Protein AF-A0A9Q9DWD0-F1 (afdb_monomer_lite)

pLDDT: mean 91.29, std 6.07, range [64.38, 97.5]

Sequence (128 aa):
MDPFEPLGRALPRKVRHVPYRLDYGKTEMHTDFLPSSGAVIVVICATANVLKFHAQAFEKQLHFARGIAKEVRESDPGVNIPLAVFLISDDAAGKAYVKAACDLPALVAINDYTAAALNNAVGVLFGL

Foldseek 3Di:
DPLCPLLCVLAPDHDDDDDADLVPGDDVVLVVCLLVAQAEEQEQADEPVVCVVPVCSLVSSLVSQVVSQVVLVVPDPVDNHHYAYEYEYQDPCQVVSCVVNVPHHHYQYFNHSDSVRSSVSSCVVVVD

Secondary structure (DSSP, 8-state):
--TTHHHHHHSSS-------BTTTBS-HHHHHHGGG-S-EEEEEE--HHHHHH-TTHHHHHHHHHHHHHHHHHHS-TT----EEEEEE--STTHHHHHHHTTTSSSEEEES--SHHHHHHHHHHHHT-

Radius of gyration: 14.09 Å; chains: 1; bounding box: 32×31×37 Å

Organism: Curvularia clavata (NCBI:txid95742)

Structure (mmCIF, N/CA/C/O backbone):
data_AF-A0A9Q9DWD0-F1
#
_entry.id   AF-A0A9Q9DWD0-F1
#
loop_
_atom_site.group_PDB
_atom_site.id
_atom_site.type_symbol
_atom_site.label_atom_id
_atom_site.label_alt_id
_atom_site.label_comp_id
_atom_site.label_asym_id
_atom_site.label_entity_id
_atom_site.label_seq_id
_atom_site.pdbx_PDB_ins_code
_atom_site.Cartn_x
_atom_site.Cartn_y
_atom_site.Cartn_z
_atom_site.occupancy
_atom_site.B_iso_or_equiv
_atom_site.auth_seq_id
_atom_site.auth_comp_id
_atom_site.auth_asym_id
_atom_site.auth_atom_id
_atom_site.pdbx_PDB_model_num
ATOM 1 N N . MET A 1 1 ? -5.447 10.875 -15.388 1.00 68.06 1 MET A N 1
ATOM 2 C CA . MET A 1 1 ? -6.471 9.997 -14.786 1.00 68.06 1 MET A CA 1
ATOM 3 C C . MET A 1 1 ? -5.825 9.321 -13.589 1.00 68.06 1 MET A C 1
ATOM 5 O O . MET A 1 1 ? -4.637 9.032 -13.672 1.00 68.06 1 MET A O 1
ATOM 9 N N . ASP A 1 2 ? -6.545 9.169 -12.483 1.00 83.31 2 ASP A N 1
ATOM 10 C CA . ASP A 1 2 ? -6.031 8.519 -11.273 1.00 83.31 2 ASP A CA 1
ATOM 11 C C . ASP A 1 2 ? -5.829 7.012 -11.531 1.00 83.31 2 ASP A C 1
ATOM 13 O O . ASP A 1 2 ? -6.806 6.336 -11.864 1.00 83.31 2 ASP A O 1
ATOM 17 N N . PRO A 1 3 ? -4.596 6.473 -11.430 1.00 88.25 3 PRO A N 1
ATOM 18 C CA . PRO A 1 3 ? -4.322 5.069 -11.738 1.00 88.25 3 PRO A CA 1
ATOM 19 C C . PRO A 1 3 ? -5.004 4.093 -10.770 1.00 88.25 3 PRO A C 1
ATOM 21 O O . PRO A 1 3 ? -5.134 2.916 -11.101 1.00 88.25 3 PRO A O 1
ATOM 24 N N . PHE A 1 4 ? -5.471 4.561 -9.608 1.00 92.81 4 PHE A N 1
ATOM 25 C CA . PHE A 1 4 ? -6.120 3.728 -8.592 1.00 92.81 4 PHE A CA 1
ATOM 26 C C . PHE A 1 4 ? -7.646 3.842 -8.591 1.00 92.81 4 PHE A C 1
ATOM 28 O O . PHE A 1 4 ? -8.321 3.188 -7.797 1.00 92.81 4 PHE A O 1
ATOM 35 N N . GLU A 1 5 ? -8.224 4.586 -9.531 1.00 92.31 5 GLU A N 1
ATOM 36 C CA . GLU A 1 5 ? -9.671 4.616 -9.744 1.00 92.31 5 GLU A CA 1
ATOM 37 C C . GLU A 1 5 ? -10.277 3.207 -9.976 1.00 92.31 5 GLU A C 1
ATOM 39 O O . GLU A 1 5 ? -11.307 2.901 -9.367 1.00 92.31 5 GLU A O 1
ATOM 44 N N . PRO A 1 6 ? -9.624 2.274 -10.712 1.00 93.56 6 PRO A N 1
ATOM 45 C CA . PRO A 1 6 ? -10.069 0.881 -10.781 1.00 93.56 6 PRO A CA 1
ATOM 46 C C . PRO A 1 6 ? -10.098 0.151 -9.433 1.00 93.56 6 PRO A C 1
ATOM 48 O O . PRO A 1 6 ? -11.010 -0.643 -9.215 1.00 93.56 6 PRO A O 1
ATOM 51 N N . LEU A 1 7 ? -9.152 0.425 -8.526 1.00 93.50 7 LEU A N 1
ATOM 52 C CA . LEU A 1 7 ? -9.138 -0.166 -7.183 1.00 93.50 7 LEU A CA 1
ATOM 53 C C . LEU A 1 7 ? -10.352 0.301 -6.373 1.00 93.50 7 LEU A C 1
ATOM 55 O O . LEU A 1 7 ? -11.030 -0.513 -5.750 1.00 93.50 7 LEU A O 1
ATOM 59 N N . GLY A 1 8 ? -10.667 1.599 -6.431 1.00 92.12 8 GLY A N 1
ATOM 60 C CA . GLY A 1 8 ? -11.840 2.160 -5.760 1.00 92.12 8 GLY A CA 1
ATOM 61 C C . GLY A 1 8 ? -13.156 1.516 -6.208 1.00 92.12 8 GLY A C 1
ATOM 62 O O . GLY A 1 8 ? -14.039 1.306 -5.381 1.00 92.12 8 GLY A O 1
ATOM 63 N N . ARG A 1 9 ? -13.273 1.156 -7.495 1.00 91.94 9 ARG A N 1
ATOM 64 C CA . ARG A 1 9 ? -14.448 0.455 -8.048 1.00 91.94 9 ARG A CA 1
ATOM 65 C C . ARG A 1 9 ? -14.505 -1.032 -7.702 1.00 91.94 9 ARG A C 1
ATOM 67 O O . ARG A 1 9 ? -15.597 -1.583 -7.635 1.00 91.94 9 ARG A O 1
ATOM 74 N N . ALA A 1 10 ? -13.350 -1.673 -7.536 1.00 92.75 10 ALA A N 1
ATOM 75 C CA . ALA A 1 10 ? -13.253 -3.095 -7.219 1.00 92.75 10 ALA A CA 1
ATOM 76 C C . ALA A 1 10 ? -13.685 -3.401 -5.776 1.00 92.75 10 ALA A C 1
ATOM 78 O O . ALA A 1 10 ? -14.160 -4.494 -5.477 1.00 92.75 10 ALA A O 1
ATOM 79 N N . LEU A 1 11 ? -13.507 -2.438 -4.869 1.00 92.81 11 LEU A N 1
ATOM 80 C CA . LEU A 1 11 ? -13.809 -2.608 -3.454 1.00 92.81 11 LEU A CA 1
ATOM 81 C C . LEU A 1 11 ? -15.328 -2.747 -3.211 1.00 92.81 11 LEU A C 1
ATOM 83 O O . LEU A 1 11 ? -16.114 -1.946 -3.714 1.00 92.81 11 LEU A O 1
ATOM 87 N N . PRO A 1 12 ? -15.772 -3.706 -2.373 1.00 88.50 12 PRO A N 1
ATOM 88 C CA . PRO A 1 12 ? -17.194 -4.026 -2.188 1.00 88.50 12 PRO A CA 1
ATOM 89 C C . PRO A 1 12 ? -17.971 -2.999 -1.341 1.00 88.50 12 PRO A C 1
ATOM 91 O O . PRO A 1 12 ? -19.138 -3.206 -1.010 1.00 88.50 12 PRO A O 1
ATOM 94 N N . ARG A 1 13 ? -17.330 -1.902 -0.924 1.00 85.62 13 ARG A N 1
ATOM 95 C CA . ARG A 1 13 ? -17.902 -0.864 -0.053 1.00 85.62 13 ARG A CA 1
ATOM 96 C C . ARG A 1 13 ? -17.592 0.521 -0.603 1.00 85.62 13 ARG A C 1
ATOM 98 O O . ARG A 1 13 ? -16.701 0.682 -1.424 1.00 85.62 13 ARG A O 1
ATOM 105 N N . LYS A 1 14 ? -18.305 1.542 -0.114 1.00 86.38 14 LYS A N 1
ATOM 106 C CA . LYS A 1 14 ? -18.007 2.939 -0.457 1.00 86.38 14 LYS A CA 1
ATOM 107 C C . LYS A 1 14 ? -16.597 3.299 0.010 1.00 86.38 14 LYS A C 1
ATOM 109 O O . LYS A 1 14 ? -16.312 3.253 1.204 1.00 86.38 14 LYS A O 1
ATOM 114 N N . VAL A 1 15 ? -15.754 3.688 -0.939 1.00 91.19 15 VAL A N 1
ATOM 115 C CA . VAL A 1 15 ? -14.371 4.099 -0.697 1.00 91.19 15 VAL A CA 1
ATOM 116 C C . VAL A 1 15 ? -14.281 5.612 -0.763 1.00 91.19 15 VAL A C 1
ATOM 118 O O . VAL A 1 15 ? -14.837 6.241 -1.664 1.00 91.19 15 VAL A O 1
ATOM 121 N N . ARG A 1 16 ? -13.538 6.198 0.171 1.00 92.25 16 ARG A N 1
ATOM 122 C CA . ARG A 1 16 ? -13.047 7.565 0.038 1.00 92.25 16 ARG A CA 1
ATOM 123 C C . ARG A 1 16 ? -11.581 7.498 -0.362 1.00 92.25 16 ARG A C 1
ATOM 125 O O . ARG A 1 16 ? -10.751 7.076 0.434 1.00 92.25 16 ARG A O 1
ATOM 132 N N . HIS A 1 17 ? -11.277 7.896 -1.593 1.00 91.69 17 HIS A N 1
ATOM 133 C CA . HIS A 1 17 ? -9.892 8.019 -2.029 1.00 91.69 17 HIS A CA 1
ATOM 134 C C . HIS A 1 17 ? -9.301 9.326 -1.488 1.00 91.69 17 HIS A C 1
ATOM 136 O O . HIS A 1 17 ? -9.861 10.401 -1.715 1.00 91.69 17 HIS A O 1
ATOM 142 N N . VAL A 1 18 ? -8.185 9.227 -0.764 1.00 92.06 18 VAL A N 1
ATOM 143 C CA . VAL A 1 18 ? -7.406 10.376 -0.292 1.00 92.06 18 VAL A CA 1
ATOM 144 C C . VAL A 1 18 ? -6.030 10.292 -0.953 1.00 92.06 18 VAL A C 1
ATOM 146 O O . VAL A 1 18 ? -5.277 9.367 -0.651 1.00 92.06 18 VAL A O 1
ATOM 149 N N . PRO A 1 19 ? -5.702 11.199 -1.889 1.00 88.06 19 PRO A N 1
ATOM 150 C CA . PRO A 1 19 ? -4.468 11.089 -2.647 1.00 88.06 19 PRO A CA 1
ATOM 151 C C . PRO A 1 19 ? -3.261 11.447 -1.778 1.00 88.06 19 PRO A C 1
ATOM 153 O O . PRO A 1 19 ? -3.169 12.550 -1.232 1.00 88.06 19 PRO A O 1
ATOM 156 N N . TYR A 1 20 ? -2.288 10.542 -1.735 1.00 89.50 20 TYR A N 1
ATOM 157 C CA . TYR A 1 20 ? -0.946 10.837 -1.251 1.00 89.50 20 TYR A CA 1
ATOM 158 C C . TYR A 1 20 ? -0.108 11.433 -2.387 1.00 89.50 20 TYR A C 1
ATOM 160 O O . TYR A 1 20 ? -0.050 10.888 -3.491 1.00 89.50 20 TYR A O 1
ATOM 168 N N . ARG A 1 21 ? 0.575 12.550 -2.121 1.00 86.44 21 ARG A N 1
ATOM 169 C CA . ARG A 1 21 ? 1.508 13.166 -3.074 1.00 86.44 21 ARG A CA 1
ATOM 170 C C . ARG A 1 21 ? 2.912 13.164 -2.492 1.00 86.44 21 ARG A C 1
ATOM 172 O O . ARG A 1 21 ? 3.112 13.659 -1.390 1.00 86.44 21 ARG A O 1
ATOM 179 N N . LEU A 1 22 ? 3.891 12.693 -3.261 1.00 85.81 22 LEU A N 1
ATOM 180 C CA . LEU A 1 22 ? 5.296 12.583 -2.836 1.00 85.81 22 LEU A CA 1
ATOM 181 C C . LEU A 1 22 ? 5.943 13.915 -2.415 1.00 85.81 22 LEU A C 1
ATOM 183 O O . LEU A 1 22 ? 6.914 13.901 -1.652 1.00 85.81 22 LEU A O 1
ATOM 187 N N . ASP A 1 23 ? 5.416 15.035 -2.914 1.00 84.06 23 ASP A N 1
ATOM 188 C CA . ASP A 1 23 ? 5.897 16.388 -2.610 1.00 84.06 23 ASP A CA 1
ATOM 189 C C . ASP A 1 23 ? 5.335 16.934 -1.290 1.00 84.06 23 ASP A C 1
ATOM 191 O O . ASP A 1 23 ? 5.994 17.726 -0.623 1.00 84.06 23 ASP A O 1
ATOM 195 N N . TYR A 1 24 ? 4.126 16.509 -0.910 1.00 83.12 24 TYR A N 1
ATOM 196 C CA . TYR A 1 24 ? 3.379 17.070 0.224 1.00 83.12 24 TYR A CA 1
ATOM 197 C C . TYR A 1 24 ? 3.257 16.100 1.401 1.00 83.12 24 TYR A C 1
ATOM 199 O O . TYR A 1 24 ? 3.094 16.523 2.540 1.00 83.12 24 TYR A O 1
ATOM 207 N N . GLY A 1 25 ? 3.359 14.797 1.148 1.00 88.56 25 GLY A N 1
ATOM 208 C CA . GLY A 1 25 ? 3.232 13.771 2.168 1.00 88.56 25 GLY A CA 1
ATOM 209 C C . GLY A 1 25 ? 1.800 13.621 2.695 1.00 88.56 25 GLY A C 1
ATOM 210 O O . GLY A 1 25 ? 0.826 13.693 1.942 1.00 88.56 25 GLY A O 1
ATOM 211 N N . LYS A 1 26 ? 1.689 13.380 4.007 1.00 89.38 26 LYS A N 1
ATOM 212 C CA . LYS A 1 26 ? 0.411 13.333 4.727 1.00 89.38 26 LYS A CA 1
ATOM 213 C C . LYS A 1 26 ? -0.197 14.739 4.780 1.00 89.38 26 LYS A C 1
ATOM 215 O O . LYS A 1 26 ? 0.486 15.703 5.099 1.00 89.38 26 LYS A O 1
ATOM 220 N N . THR A 1 27 ? -1.493 14.833 4.512 1.00 91.00 27 THR A N 1
ATOM 221 C CA . THR A 1 27 ? -2.276 16.082 4.562 1.00 91.00 27 THR A CA 1
ATOM 222 C C . THR A 1 27 ? -3.335 16.027 5.664 1.00 91.00 27 THR A C 1
ATOM 224 O O . THR A 1 27 ? -3.643 14.941 6.153 1.00 91.00 27 THR A O 1
ATOM 227 N N . GLU A 1 28 ? -3.936 17.170 6.012 1.00 88.06 28 GLU A N 1
ATOM 228 C CA . GLU A 1 28 ? -5.029 17.255 7.002 1.00 88.06 28 GLU A CA 1
ATOM 229 C C . GLU A 1 28 ? -6.197 16.320 6.671 1.00 88.06 28 GLU A C 1
ATOM 231 O O . GLU A 1 28 ? -6.668 15.609 7.550 1.00 88.06 28 GLU A O 1
ATOM 236 N N . MET A 1 29 ? -6.558 16.185 5.387 1.00 89.38 29 MET A N 1
ATOM 237 C CA . MET A 1 29 ? -7.596 15.237 4.960 1.00 89.38 29 MET A CA 1
ATOM 238 C C . MET A 1 29 ? -7.318 13.798 5.416 1.00 89.38 29 MET A C 1
ATOM 240 O O . MET A 1 29 ? -8.253 13.065 5.720 1.00 89.38 29 MET A O 1
ATOM 244 N N . HIS A 1 30 ? -6.054 13.371 5.470 1.00 91.12 30 HIS A N 1
ATOM 245 C CA . HIS A 1 30 ? -5.731 12.035 5.973 1.00 91.12 30 HIS A CA 1
ATOM 246 C C . HIS A 1 30 ? -6.062 11.921 7.464 1.00 91.12 30 HIS A C 1
ATOM 248 O O . HIS A 1 30 ? -6.656 10.929 7.874 1.00 91.12 30 HIS A O 1
ATOM 254 N N . THR A 1 31 ? -5.708 12.940 8.249 1.00 88.06 31 THR A N 1
ATOM 255 C CA . THR A 1 31 ? -5.992 13.008 9.688 1.00 88.06 31 THR A CA 1
ATOM 256 C C . THR A 1 31 ? -7.494 13.067 9.965 1.00 88.06 31 THR A C 1
ATOM 258 O O . THR A 1 31 ? -7.963 12.399 10.877 1.00 88.06 31 THR A O 1
ATOM 261 N N . ASP A 1 32 ? -8.266 13.799 9.160 1.00 88.44 32 ASP A N 1
ATOM 262 C CA . ASP A 1 32 ? -9.708 13.973 9.378 1.00 88.44 32 ASP A CA 1
ATOM 263 C C . ASP A 1 32 ? -10.508 12.685 9.129 1.00 88.44 32 ASP A C 1
ATOM 265 O O . ASP A 1 32 ? -11.477 12.386 9.832 1.00 88.44 32 ASP A O 1
ATOM 269 N N . PHE A 1 33 ? -10.122 11.901 8.116 1.00 89.81 33 PHE A N 1
ATOM 270 C CA . PHE A 1 33 ? -10.855 10.682 7.761 1.00 89.81 33 PHE A CA 1
ATOM 271 C C . PHE A 1 33 ? -10.423 9.458 8.556 1.00 89.81 33 PHE A C 1
ATOM 273 O O . PHE A 1 33 ? -11.228 8.534 8.704 1.00 89.81 33 PHE A O 1
ATOM 280 N N . LEU A 1 34 ? -9.196 9.428 9.076 1.00 89.38 34 LEU A N 1
ATOM 281 C CA . LEU A 1 34 ? -8.678 8.240 9.746 1.00 89.38 34 LEU A CA 1
ATOM 282 C C . LEU A 1 34 ? -9.554 7.795 10.934 1.00 89.38 34 LEU A C 1
ATOM 284 O O . LEU A 1 34 ? -9.960 6.636 10.920 1.00 89.38 34 LEU A O 1
ATOM 288 N N . PRO A 1 35 ? -9.980 8.668 11.872 1.00 87.62 35 PRO A N 1
ATOM 289 C CA . PRO A 1 35 ? -10.771 8.256 13.038 1.00 87.62 35 PRO A CA 1
ATOM 290 C C . PRO A 1 35 ? -12.173 7.729 12.701 1.00 87.62 35 PRO A C 1
ATOM 292 O O . PRO A 1 35 ? -12.763 6.992 13.484 1.00 87.62 35 PRO A O 1
ATOM 295 N N . SER A 1 36 ? -12.728 8.116 11.547 1.00 87.81 36 SER A N 1
ATOM 296 C CA . SER A 1 36 ? -14.065 7.694 11.096 1.00 87.81 36 SER A CA 1
ATOM 297 C C . SER A 1 36 ? -14.030 6.531 10.098 1.00 87.81 36 SER A C 1
ATOM 299 O O . SER A 1 36 ? -15.076 6.085 9.616 1.00 87.81 36 SER A O 1
ATOM 301 N N . SER A 1 37 ? -12.837 6.033 9.769 1.00 90.69 37 SER A N 1
ATOM 302 C CA . SER A 1 37 ? -12.660 4.963 8.792 1.00 90.69 37 SER A CA 1
ATOM 303 C C . SER A 1 37 ? -13.021 3.603 9.387 1.00 90.69 37 SER A C 1
ATOM 305 O O . SER A 1 37 ? -12.522 3.212 10.434 1.00 90.69 37 SER A O 1
ATOM 307 N N . GLY A 1 38 ? -13.855 2.835 8.681 1.00 91.19 38 GLY A N 1
ATOM 308 C CA . GLY A 1 38 ? -14.155 1.447 9.062 1.00 91.19 38 GLY A CA 1
ATOM 309 C C . GLY A 1 38 ? -13.043 0.451 8.704 1.00 91.19 38 GLY A C 1
ATOM 310 O O . GLY A 1 38 ? -13.016 -0.652 9.239 1.00 91.19 38 GLY A O 1
ATOM 311 N N . ALA A 1 39 ? -12.166 0.821 7.770 1.00 92.69 39 ALA A N 1
ATOM 312 C CA . ALA A 1 39 ? -10.932 0.132 7.401 1.00 92.69 39 ALA A CA 1
ATOM 313 C C . ALA A 1 39 ? -10.070 1.087 6.566 1.00 92.69 39 ALA A C 1
ATOM 315 O O . ALA A 1 39 ? -10.599 2.001 5.924 1.00 92.69 39 ALA A O 1
ATOM 316 N N . VAL A 1 40 ? -8.761 0.854 6.540 1.00 94.56 40 VAL A N 1
ATOM 317 C CA . VAL A 1 40 ? -7.789 1.666 5.802 1.00 94.56 40 VAL A CA 1
ATOM 318 C C . VAL A 1 40 ? -6.991 0.769 4.866 1.00 94.56 40 VAL A C 1
ATOM 320 O O . VAL A 1 40 ? -6.452 -0.254 5.279 1.00 94.56 40 VAL A O 1
ATOM 323 N N . ILE A 1 41 ? -6.890 1.172 3.601 1.00 95.62 41 ILE A N 1
ATOM 324 C CA . ILE A 1 41 ? -6.002 0.545 2.621 1.00 95.62 41 ILE A CA 1
ATOM 325 C C . ILE A 1 41 ? -4.988 1.598 2.194 1.00 95.62 41 ILE A C 1
ATOM 327 O O . ILE A 1 41 ? -5.365 2.635 1.647 1.00 95.62 41 ILE A O 1
ATOM 331 N N . VAL A 1 42 ? -3.709 1.336 2.445 1.00 96.62 42 VAL A N 1
ATOM 332 C CA . VAL A 1 42 ? -2.611 2.183 1.968 1.00 96.62 42 VAL A CA 1
ATOM 333 C C . VAL A 1 42 ? -1.998 1.540 0.732 1.00 96.62 42 VAL A C 1
ATOM 335 O O . VAL A 1 42 ? -1.676 0.356 0.741 1.00 96.62 42 VAL A O 1
ATOM 338 N N . VAL A 1 43 ? -1.812 2.317 -0.332 1.00 96.69 43 VAL A N 1
ATOM 339 C CA . VAL A 1 43 ? -1.159 1.847 -1.559 1.00 96.69 43 VAL A CA 1
ATOM 340 C C . VAL A 1 43 ? 0.273 2.371 -1.601 1.00 96.69 43 VAL A C 1
ATOM 342 O O . VAL A 1 43 ? 0.501 3.574 -1.493 1.00 96.69 43 VAL A O 1
ATOM 345 N N . ILE A 1 44 ? 1.230 1.465 -1.775 1.00 96.75 44 ILE A N 1
ATOM 346 C CA . ILE A 1 44 ? 2.633 1.759 -2.069 1.00 96.75 44 ILE A CA 1
ATOM 347 C C . ILE A 1 44 ? 2.881 1.337 -3.516 1.00 96.75 44 ILE A C 1
ATOM 349 O O . ILE A 1 44 ? 2.787 0.156 -3.836 1.00 96.75 44 ILE A O 1
ATOM 353 N N . CYS A 1 45 ? 3.214 2.284 -4.390 1.00 95.62 45 CYS A N 1
ATOM 354 C CA . CYS A 1 45 ? 3.531 2.011 -5.789 1.00 95.62 45 CYS A CA 1
ATOM 355 C C . CYS A 1 45 ? 5.015 2.266 -6.067 1.00 95.62 45 CYS A C 1
ATOM 357 O O . CYS A 1 45 ? 5.482 3.406 -6.025 1.00 95.62 45 CYS A O 1
ATOM 359 N N . ALA A 1 46 ? 5.748 1.192 -6.341 1.00 95.69 46 ALA A N 1
ATOM 360 C CA . ALA A 1 46 ? 7.181 1.164 -6.613 1.00 95.69 46 ALA A CA 1
ATOM 361 C C . ALA A 1 46 ? 7.461 0.426 -7.932 1.00 95.69 46 ALA A C 1
ATOM 363 O O . ALA A 1 46 ? 8.325 -0.440 -8.009 1.00 95.69 46 ALA A O 1
ATOM 364 N N . THR A 1 47 ? 6.686 0.742 -8.969 1.00 94.88 47 THR A N 1
ATOM 365 C CA . THR A 1 47 ? 6.940 0.245 -10.325 1.00 94.88 47 THR A CA 1
ATOM 366 C C . THR A 1 47 ? 8.091 0.998 -10.982 1.00 94.88 47 THR A C 1
ATOM 368 O O . THR A 1 47 ? 8.358 2.158 -10.643 1.00 94.88 47 THR A O 1
ATOM 371 N N . ALA A 1 48 ? 8.733 0.390 -11.977 1.00 92.50 48 ALA A N 1
ATOM 372 C CA . ALA A 1 48 ? 9.831 0.988 -12.729 1.00 92.50 48 ALA A CA 1
ATOM 373 C C . ALA A 1 48 ? 9.451 2.362 -13.307 1.00 92.50 48 ALA A C 1
ATOM 375 O O . ALA A 1 48 ? 10.257 3.293 -13.292 1.00 92.50 48 ALA A O 1
ATOM 376 N N . ASN A 1 49 ? 8.203 2.520 -13.762 1.00 90.94 49 ASN A N 1
ATOM 377 C CA . ASN A 1 49 ? 7.695 3.797 -14.258 1.00 90.94 49 ASN A CA 1
ATOM 378 C C . ASN A 1 49 ? 7.665 4.875 -13.161 1.00 90.94 49 ASN A C 1
ATOM 380 O O . ASN A 1 49 ? 8.116 5.991 -13.395 1.00 90.94 49 ASN A O 1
ATOM 384 N N . VAL A 1 50 ? 7.193 4.551 -11.953 1.00 91.38 50 VAL A N 1
ATOM 385 C CA . VAL A 1 50 ? 7.160 5.504 -10.829 1.00 91.38 50 VAL A CA 1
ATOM 386 C C . VAL A 1 50 ? 8.573 5.831 -10.347 1.00 91.38 50 VAL A C 1
ATOM 388 O O . VAL A 1 50 ? 8.921 7.005 -10.199 1.00 91.38 50 VAL A O 1
ATOM 391 N N . LEU A 1 51 ? 9.408 4.810 -10.153 1.00 93.19 51 LEU A N 1
ATOM 392 C CA . LEU A 1 51 ? 10.770 4.965 -9.638 1.00 93.19 51 LEU A CA 1
ATOM 393 C C . LEU A 1 51 ? 11.679 5.738 -10.600 1.00 93.19 51 LEU A C 1
ATOM 395 O O . LEU A 1 51 ? 12.557 6.474 -10.151 1.00 93.19 51 LEU A O 1
ATOM 399 N N . LYS A 1 52 ? 11.431 5.647 -11.913 1.00 93.31 52 LYS A N 1
ATOM 400 C CA . LYS A 1 52 ? 12.149 6.428 -12.931 1.00 93.31 52 LYS A CA 1
ATOM 401 C C . LYS A 1 52 ? 12.012 7.939 -12.727 1.00 93.31 52 LYS A C 1
ATOM 403 O O . LYS A 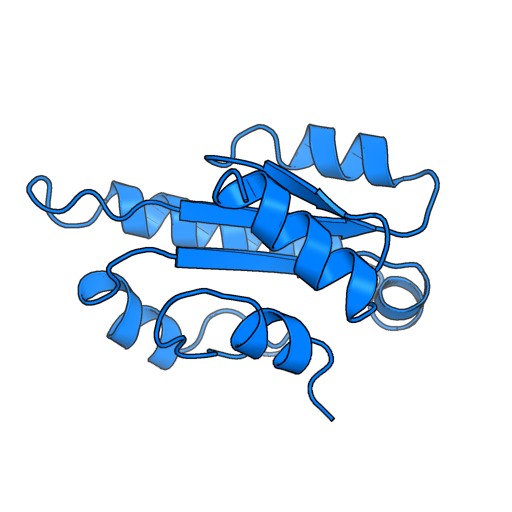1 52 ? 12.969 8.667 -12.977 1.00 93.31 52 LYS A O 1
ATOM 408 N N . PHE A 1 53 ? 10.844 8.412 -12.296 1.00 92.12 53 PHE A N 1
ATOM 409 C CA . PHE A 1 53 ? 10.602 9.838 -12.041 1.00 92.12 53 PHE A CA 1
ATOM 410 C C . PHE A 1 53 ? 10.841 10.218 -10.578 1.00 92.12 53 PHE A C 1
ATOM 412 O O . PHE A 1 53 ? 11.187 11.361 -10.283 1.00 92.12 53 PHE A O 1
ATOM 419 N N . HIS A 1 54 ? 10.696 9.260 -9.662 1.00 92.00 54 HIS A N 1
ATOM 420 C CA . HIS A 1 54 ? 10.839 9.470 -8.229 1.00 92.00 54 HIS A CA 1
ATOM 421 C C . HIS A 1 54 ? 11.609 8.312 -7.583 1.00 92.00 54 HIS A C 1
ATOM 423 O O . HIS A 1 54 ? 11.021 7.386 -7.031 1.00 92.00 54 HIS A O 1
ATOM 429 N N . ALA A 1 55 ? 12.941 8.399 -7.589 1.00 92.56 55 ALA A N 1
ATOM 430 C CA . ALA A 1 55 ? 13.819 7.334 -7.093 1.00 92.56 55 ALA A CA 1
ATOM 431 C C . ALA A 1 55 ? 13.576 6.946 -5.620 1.00 92.56 55 ALA A C 1
ATOM 433 O O . ALA A 1 55 ? 13.795 5.803 -5.250 1.00 92.56 55 ALA A O 1
ATOM 434 N N . GLN A 1 56 ? 13.101 7.888 -4.796 1.00 94.31 56 GLN A N 1
ATOM 435 C CA . GLN A 1 56 ? 12.777 7.670 -3.377 1.00 94.31 56 GLN A CA 1
ATOM 436 C C . GLN A 1 56 ? 11.280 7.408 -3.127 1.00 94.31 56 GLN A C 1
ATOM 438 O O . GLN A 1 56 ? 10.787 7.595 -2.010 1.00 94.31 56 GLN A O 1
ATOM 443 N N . ALA A 1 57 ? 10.503 7.085 -4.170 1.00 94.12 57 ALA A N 1
ATOM 444 C CA . ALA A 1 57 ? 9.059 6.928 -4.028 1.00 94.12 57 ALA A CA 1
ATOM 445 C C . ALA A 1 57 ? 8.706 5.807 -3.053 1.00 94.12 57 ALA A C 1
ATOM 447 O O . ALA A 1 57 ? 7.782 5.974 -2.254 1.00 94.12 57 ALA A O 1
ATOM 448 N N . PHE A 1 58 ? 9.430 4.688 -3.100 1.00 95.94 58 PHE A N 1
ATOM 449 C CA . PHE A 1 58 ? 9.186 3.556 -2.215 1.00 95.94 58 PHE A CA 1
ATOM 450 C C . PHE A 1 58 ? 9.380 3.946 -0.745 1.00 95.94 58 PHE A C 1
ATOM 452 O O . PHE A 1 58 ? 8.470 3.774 0.062 1.00 95.94 58 PHE A O 1
ATOM 459 N N . GLU A 1 59 ? 10.520 4.541 -0.401 1.00 96.31 59 GLU A N 1
ATOM 460 C CA . GLU A 1 59 ? 10.879 4.904 0.970 1.00 96.31 59 GLU A CA 1
ATOM 461 C C . GLU A 1 59 ? 9.900 5.922 1.557 1.00 96.31 59 GLU A C 1
ATOM 463 O O . GLU A 1 59 ? 9.462 5.780 2.701 1.00 96.31 59 GLU A O 1
ATOM 468 N N . LYS A 1 60 ? 9.510 6.927 0.763 1.00 96.69 60 LYS A N 1
ATOM 469 C CA . LYS A 1 60 ? 8.542 7.949 1.181 1.00 96.69 60 LYS A CA 1
ATOM 470 C C . LYS A 1 60 ? 7.152 7.361 1.429 1.00 96.69 60 LYS A C 1
ATOM 472 O O . LYS A 1 60 ? 6.532 7.670 2.448 1.00 96.69 60 LYS A O 1
ATOM 477 N N . GLN A 1 61 ? 6.677 6.496 0.534 1.00 96.75 61 GLN A N 1
ATOM 478 C CA . GLN A 1 61 ? 5.379 5.830 0.684 1.00 96.75 61 GLN A CA 1
ATOM 479 C C . GLN A 1 61 ? 5.385 4.823 1.840 1.00 96.75 61 GLN A C 1
ATOM 481 O O . GLN A 1 61 ? 4.414 4.747 2.589 1.00 96.75 61 GLN A O 1
ATOM 486 N N . LEU A 1 62 ? 6.489 4.103 2.044 1.00 97.38 62 LEU A N 1
ATOM 487 C CA . LEU A 1 62 ? 6.663 3.198 3.178 1.00 97.38 62 LEU A CA 1
ATOM 488 C C . LEU A 1 62 ? 6.662 3.959 4.509 1.00 97.38 62 LEU A C 1
ATOM 490 O O . LEU A 1 62 ? 6.004 3.543 5.463 1.00 97.38 62 LEU A O 1
ATOM 494 N N . HIS A 1 63 ? 7.364 5.093 4.576 1.00 96.50 63 HIS A N 1
ATOM 495 C CA . HIS A 1 63 ? 7.343 5.964 5.749 1.00 96.50 63 HIS A CA 1
ATOM 496 C C . HIS A 1 63 ? 5.925 6.469 6.045 1.00 96.50 63 HIS A C 1
ATOM 498 O O . HIS A 1 63 ? 5.477 6.413 7.189 1.00 96.50 63 HIS A O 1
ATOM 504 N N . PHE A 1 64 ? 5.196 6.891 5.009 1.00 96.00 64 PHE A N 1
ATOM 505 C CA . PHE A 1 64 ? 3.795 7.282 5.131 1.00 96.00 64 PHE A CA 1
ATOM 506 C C . PHE A 1 64 ? 2.918 6.133 5.653 1.00 96.00 64 PHE A C 1
ATOM 508 O O . PHE A 1 64 ? 2.208 6.317 6.640 1.00 96.00 64 PHE A O 1
ATOM 515 N N . ALA A 1 65 ? 3.018 4.936 5.068 1.00 96.81 65 ALA A N 1
ATOM 516 C CA . ALA A 1 65 ? 2.245 3.765 5.487 1.00 96.81 65 ALA A CA 1
ATOM 517 C C . ALA A 1 65 ? 2.492 3.397 6.958 1.00 96.81 65 ALA A C 1
ATOM 519 O O . ALA A 1 65 ? 1.545 3.133 7.698 1.00 96.81 65 ALA A O 1
ATOM 520 N N . ARG A 1 66 ? 3.752 3.452 7.412 1.00 96.31 66 ARG A N 1
ATOM 521 C CA . ARG A 1 66 ? 4.113 3.258 8.826 1.00 96.31 66 ARG A CA 1
ATOM 522 C C . ARG A 1 66 ? 3.532 4.337 9.732 1.00 96.31 66 ARG A C 1
ATOM 524 O O . ARG A 1 66 ? 3.080 4.019 10.828 1.00 96.31 66 ARG A O 1
ATOM 531 N N . GLY A 1 67 ? 3.530 5.590 9.280 1.00 94.62 67 GLY A N 1
ATOM 532 C CA . GLY A 1 67 ? 2.900 6.699 9.995 1.00 94.62 67 GLY A CA 1
ATOM 533 C C . GLY A 1 67 ? 1.409 6.454 10.224 1.00 94.62 67 GLY A C 1
ATOM 534 O O . GLY A 1 67 ? 0.949 6.536 11.359 1.00 94.62 67 GLY A O 1
ATOM 535 N N . ILE A 1 68 ? 0.685 6.058 9.173 1.00 94.50 68 ILE A N 1
ATOM 536 C CA . ILE A 1 68 ? -0.741 5.714 9.273 1.00 94.50 68 ILE A CA 1
ATOM 537 C C . ILE A 1 68 ? -0.955 4.499 10.186 1.00 94.50 68 ILE A C 1
ATOM 539 O O . ILE A 1 68 ? -1.827 4.530 11.047 1.00 94.50 68 ILE A O 1
ATOM 543 N N . ALA A 1 69 ? -0.139 3.448 10.063 1.00 93.75 69 ALA A N 1
ATOM 544 C CA . ALA A 1 69 ? -0.247 2.265 10.921 1.00 93.75 69 ALA A CA 1
ATOM 545 C C . ALA A 1 69 ? 0.002 2.571 12.404 1.00 93.75 69 ALA A C 1
ATOM 547 O O . ALA A 1 69 ? -0.658 1.995 13.271 1.0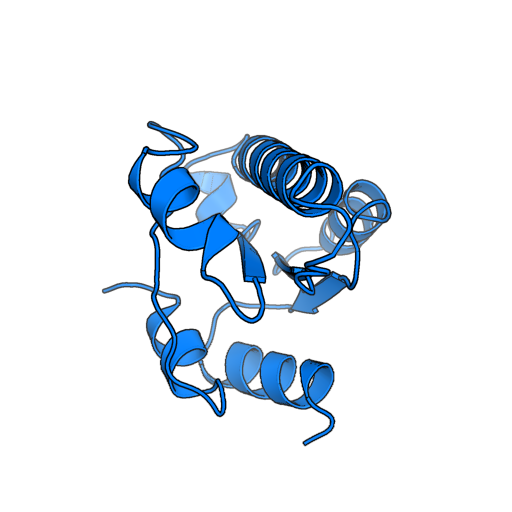0 93.75 69 ALA A O 1
ATOM 548 N N . LYS A 1 70 ? 0.935 3.481 12.700 1.00 92.44 70 LYS A N 1
ATOM 549 C CA . LYS A 1 70 ? 1.183 3.965 14.058 1.00 92.44 70 LYS A CA 1
ATOM 550 C C . LYS A 1 70 ? -0.030 4.725 14.597 1.00 92.44 70 LYS A C 1
ATOM 552 O O . LYS A 1 70 ? -0.496 4.414 15.683 1.00 92.44 70 LYS A O 1
ATOM 557 N N . GLU A 1 71 ? -0.568 5.659 13.826 1.00 91.50 71 GLU A N 1
ATOM 558 C CA . GLU A 1 71 ? -1.705 6.489 14.235 1.00 91.50 71 GLU A CA 1
ATOM 559 C C . GLU A 1 71 ? -2.987 5.676 14.431 1.00 91.50 71 GLU A C 1
ATOM 561 O O . GLU A 1 71 ? -3.694 5.875 15.411 1.00 91.50 71 GLU A O 1
ATOM 566 N N . VAL A 1 72 ? -3.250 4.700 13.558 1.00 90.12 72 VAL A N 1
ATOM 567 C CA . VAL A 1 72 ? -4.353 3.742 13.730 1.00 90.12 72 VAL A CA 1
ATOM 568 C C . VAL A 1 72 ? -4.197 2.941 15.024 1.00 90.12 72 VAL A C 1
ATOM 570 O O . VAL A 1 72 ? -5.176 2.711 15.723 1.00 90.12 72 VAL A O 1
ATOM 573 N N . ARG A 1 73 ? -2.972 2.526 15.366 1.00 87.12 73 ARG A N 1
ATOM 574 C CA . ARG A 1 73 ? -2.694 1.771 16.597 1.00 87.12 73 ARG A CA 1
ATOM 575 C C . ARG A 1 73 ? -2.809 2.628 17.858 1.00 87.12 73 ARG A C 1
ATOM 577 O O . ARG A 1 73 ? -3.171 2.110 18.907 1.00 87.12 73 ARG A O 1
ATOM 584 N N . GLU A 1 74 ? -2.438 3.899 17.762 1.00 86.56 74 GLU A N 1
ATOM 585 C CA . GLU A 1 74 ? -2.484 4.873 18.860 1.00 86.56 74 GLU A CA 1
ATOM 586 C C . GLU A 1 74 ? -3.852 5.566 18.987 1.00 86.56 74 GLU A C 1
ATOM 588 O O . GLU A 1 74 ? -4.077 6.299 19.949 1.00 86.56 74 GLU A O 1
ATOM 593 N N . SER A 1 75 ? -4.762 5.332 18.035 1.00 79.81 75 SER A N 1
ATOM 594 C CA . SER A 1 75 ? -6.156 5.780 18.097 1.00 79.81 75 SER A CA 1
ATOM 595 C C . SER A 1 75 ? -6.904 5.101 19.250 1.00 79.81 75 SER A C 1
ATOM 597 O O . SER A 1 75 ? -6.415 4.134 19.831 1.00 79.81 75 SER A O 1
ATOM 599 N N . ASP A 1 76 ? -8.076 5.646 19.600 1.00 73.25 76 ASP A N 1
ATOM 600 C CA . ASP A 1 76 ? -8.901 5.233 20.746 1.00 73.25 76 ASP A CA 1
ATOM 601 C C . ASP A 1 76 ? -8.867 3.702 20.975 1.00 73.25 76 ASP A C 1
ATOM 603 O O . ASP A 1 76 ? -9.236 2.956 20.065 1.00 73.25 76 ASP A O 1
ATOM 607 N N . PRO A 1 77 ? -8.455 3.213 22.166 1.00 64.38 77 PRO A N 1
ATOM 608 C CA . PRO A 1 77 ? -8.340 1.783 22.464 1.00 64.38 77 PRO A CA 1
ATOM 609 C C . PRO A 1 77 ? -9.611 0.963 22.195 1.00 64.38 77 PRO A C 1
ATOM 611 O O . PRO A 1 77 ? -9.532 -0.261 22.070 1.00 64.38 77 PRO A O 1
ATOM 614 N N . GLY A 1 78 ? -10.782 1.608 22.128 1.00 67.50 78 GLY A N 1
ATOM 615 C CA . GLY A 1 78 ? -12.054 0.969 21.780 1.00 67.50 78 GLY A CA 1
ATOM 616 C C . GLY A 1 78 ? -12.303 0.784 20.276 1.00 67.50 78 GLY A C 1
ATOM 617 O O . GLY A 1 78 ? -13.215 0.044 19.903 1.00 67.50 78 GLY A O 1
ATOM 618 N N . VAL A 1 79 ? -11.515 1.427 19.408 1.00 70.06 79 VAL A N 1
ATOM 619 C CA . VAL A 1 79 ? -11.703 1.453 17.951 1.00 70.06 79 VAL A CA 1
ATOM 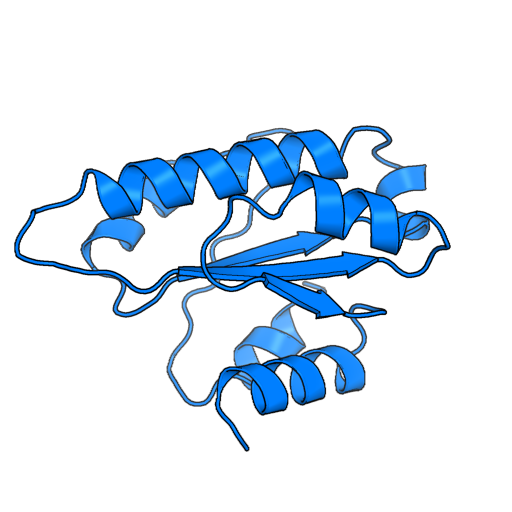620 C C . VAL A 1 79 ? -10.507 0.798 17.261 1.00 70.06 79 VAL A C 1
ATOM 622 O O . VAL A 1 79 ? -9.499 1.429 16.960 1.00 70.06 79 VAL A O 1
ATOM 625 N N . ASN A 1 80 ? -10.630 -0.492 16.955 1.00 82.19 80 ASN A N 1
ATOM 626 C CA . ASN A 1 80 ? -9.649 -1.190 16.128 1.00 82.19 80 ASN A CA 1
ATOM 627 C C . ASN A 1 80 ? -9.970 -0.963 14.644 1.00 82.19 80 ASN A C 1
ATOM 629 O O . ASN A 1 80 ? -10.864 -1.620 14.108 1.00 82.19 80 ASN A O 1
ATOM 633 N N . ILE A 1 81 ? -9.262 -0.042 13.985 1.00 91.56 81 ILE A N 1
ATOM 634 C CA . ILE A 1 81 ? -9.404 0.190 12.541 1.00 91.56 81 ILE A CA 1
ATOM 635 C C . ILE A 1 81 ? -8.477 -0.783 11.801 1.00 91.56 81 ILE A C 1
ATOM 637 O O . ILE A 1 81 ? -7.257 -0.657 11.903 1.00 91.56 81 ILE A O 1
ATOM 641 N N . PRO A 1 82 ? -9.001 -1.751 11.029 1.00 92.38 82 PRO A N 1
ATOM 642 C CA . PRO A 1 82 ? -8.154 -2.639 10.248 1.00 92.38 82 PRO A CA 1
ATOM 643 C C . PRO A 1 82 ? -7.365 -1.842 9.211 1.00 92.38 82 PRO A C 1
ATOM 645 O O . PRO A 1 82 ? -7.938 -1.029 8.483 1.00 92.38 82 PRO A O 1
ATOM 648 N N . LEU A 1 83 ? -6.066 -2.114 9.117 1.00 94.31 83 LEU A N 1
ATOM 649 C CA . LEU A 1 83 ? -5.200 -1.564 8.083 1.00 94.31 83 LEU A CA 1
ATOM 650 C C . LEU A 1 83 ? -4.668 -2.693 7.203 1.00 94.31 83 LEU A C 1
ATOM 652 O O . LEU A 1 83 ? -4.246 -3.725 7.721 1.00 94.31 83 LEU A O 1
ATOM 656 N N .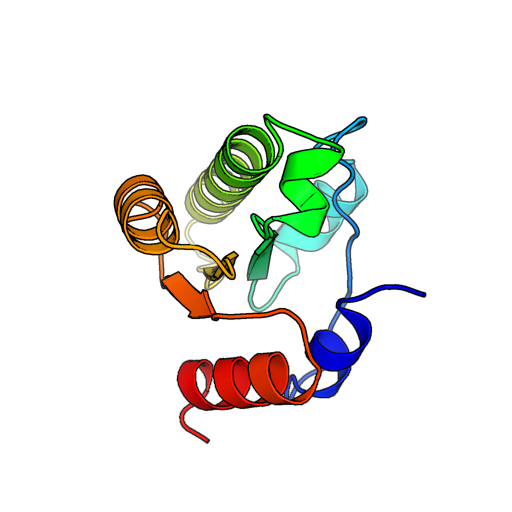 ALA A 1 84 ? -4.681 -2.470 5.891 1.00 95.75 84 ALA A N 1
ATOM 657 C CA . ALA A 1 84 ? -4.009 -3.302 4.902 1.00 95.75 84 ALA A CA 1
ATOM 658 C C . ALA A 1 84 ? -3.138 -2.439 3.981 1.00 95.75 84 ALA A C 1
ATOM 660 O O . ALA A 1 84 ? -3.400 -1.249 3.775 1.00 95.75 84 ALA A O 1
ATOM 661 N N . VAL A 1 85 ? -2.106 -3.047 3.404 1.00 97.19 85 VAL A N 1
ATOM 662 C CA . VAL A 1 85 ? -1.163 -2.380 2.504 1.00 97.19 85 VAL A CA 1
ATOM 663 C C . VAL A 1 85 ? -1.102 -3.115 1.180 1.00 97.19 85 VAL A C 1
ATOM 665 O O . VAL A 1 85 ? -0.801 -4.305 1.135 1.00 97.19 85 VAL A O 1
ATOM 668 N N . PHE A 1 86 ? -1.358 -2.399 0.093 1.00 97.25 86 PHE A N 1
ATOM 669 C CA . PHE A 1 86 ? -1.162 -2.891 -1.266 1.00 97.25 86 PHE A CA 1
ATOM 670 C C . PHE A 1 86 ? 0.201 -2.415 -1.750 1.00 97.25 86 PHE A C 1
ATOM 672 O O . PHE A 1 86 ? 0.425 -1.214 -1.883 1.00 97.25 86 PHE A O 1
ATOM 679 N N . LEU A 1 87 ? 1.116 -3.349 -1.991 1.00 97.50 87 LEU A N 1
ATOM 680 C CA . LEU A 1 87 ? 2.465 -3.061 -2.465 1.00 97.50 87 LEU A CA 1
ATOM 681 C C . LEU A 1 87 ? 2.573 -3.471 -3.923 1.00 97.50 87 LEU A C 1
ATOM 683 O O . LEU A 1 87 ? 2.547 -4.655 -4.245 1.00 97.50 87 LEU A O 1
ATOM 687 N N . ILE A 1 88 ? 2.690 -2.476 -4.792 1.00 97.19 88 ILE A N 1
ATOM 688 C CA . ILE A 1 88 ? 2.713 -2.641 -6.238 1.00 97.19 88 ILE A CA 1
ATOM 689 C C . ILE A 1 88 ? 4.148 -2.478 -6.729 1.00 97.19 88 ILE A C 1
ATOM 691 O O . ILE A 1 88 ? 4.739 -1.410 -6.567 1.00 97.19 88 ILE A O 1
ATOM 695 N N . SER A 1 89 ? 4.694 -3.518 -7.347 1.00 96.38 89 SER A N 1
ATOM 696 C CA . SER A 1 89 ? 6.034 -3.515 -7.944 1.00 96.38 89 SER A CA 1
ATOM 697 C C . SER A 1 89 ? 6.070 -4.454 -9.146 1.00 96.38 89 SER A C 1
ATOM 699 O O . SER A 1 89 ? 5.628 -5.595 -9.028 1.00 96.38 89 SER A O 1
ATOM 701 N N . ASP A 1 90 ? 6.637 -4.007 -10.259 1.00 92.62 90 ASP A N 1
ATOM 702 C CA . ASP A 1 90 ? 6.713 -4.741 -11.532 1.00 92.62 90 ASP A CA 1
ATOM 703 C C . ASP A 1 90 ? 8.122 -5.285 -11.832 1.00 92.62 90 ASP A C 1
ATOM 705 O O . ASP A 1 90 ? 8.381 -5.803 -12.919 1.00 92.62 90 ASP A O 1
ATOM 709 N N . ASP A 1 91 ? 9.039 -5.191 -10.866 1.00 86.62 91 ASP A N 1
ATOM 710 C CA . ASP A 1 91 ? 10.449 -5.516 -11.044 1.00 86.62 91 ASP A CA 1
ATOM 711 C C . ASP A 1 91 ? 10.966 -6.599 -10.078 1.00 86.62 91 ASP A C 1
ATOM 713 O O . ASP A 1 91 ? 10.279 -7.112 -9.188 1.00 86.62 91 ASP A O 1
ATOM 717 N N . ALA A 1 92 ? 12.236 -6.966 -10.263 1.00 86.62 92 ALA A N 1
ATOM 718 C CA . ALA A 1 92 ? 12.914 -7.949 -9.424 1.00 86.62 92 ALA A CA 1
ATOM 719 C C . ALA A 1 92 ? 13.130 -7.471 -7.972 1.00 86.62 92 ALA A C 1
ATOM 721 O O . ALA A 1 92 ? 13.381 -8.304 -7.092 1.00 86.62 92 ALA A O 1
ATOM 722 N N . ALA A 1 93 ? 13.023 -6.163 -7.702 1.00 89.38 93 ALA A N 1
ATOM 723 C CA . ALA A 1 93 ? 13.165 -5.587 -6.368 1.00 89.38 93 ALA A CA 1
ATOM 724 C C . ALA A 1 93 ? 11.906 -5.780 -5.505 1.00 89.38 93 ALA A C 1
ATOM 726 O O . ALA A 1 93 ? 11.996 -5.659 -4.280 1.00 89.38 93 ALA A O 1
ATOM 727 N N . GLY A 1 94 ? 10.778 -6.209 -6.085 1.00 90.62 94 GLY A N 1
ATOM 728 C CA . GLY A 1 94 ? 9.531 -6.494 -5.364 1.00 90.62 94 GLY A CA 1
ATOM 729 C C . GLY A 1 94 ? 9.699 -7.347 -4.099 1.00 90.62 94 GLY A C 1
ATOM 730 O O . GLY A 1 94 ? 9.135 -7.035 -3.051 1.00 90.62 94 GLY A O 1
ATOM 731 N N . LYS A 1 95 ? 10.561 -8.374 -4.127 1.00 93.19 95 LYS A N 1
ATOM 732 C CA . LYS A 1 95 ? 10.860 -9.194 -2.932 1.00 93.19 95 LYS A CA 1
ATOM 733 C C . LYS A 1 95 ? 11.528 -8.391 -1.811 1.00 93.19 95 LYS A C 1
ATOM 735 O O . LYS A 1 95 ? 11.248 -8.627 -0.635 1.00 93.19 95 LYS A O 1
ATOM 740 N N . ALA A 1 96 ? 12.417 -7.462 -2.159 1.00 95.06 96 ALA A N 1
ATOM 741 C CA . ALA A 1 96 ? 13.076 -6.589 -1.195 1.00 95.06 96 ALA A CA 1
ATOM 742 C C . ALA A 1 96 ? 12.084 -5.579 -0.604 1.00 95.06 96 ALA A C 1
ATOM 744 O O . ALA A 1 96 ? 12.092 -5.371 0.608 1.00 95.06 96 ALA A O 1
ATOM 745 N N . TYR A 1 97 ? 11.182 -5.031 -1.424 1.00 96.12 97 TYR A N 1
ATOM 746 C CA . TYR A 1 97 ? 10.119 -4.133 -0.967 1.00 96.12 97 TYR A CA 1
ATOM 747 C C . TYR A 1 97 ? 9.158 -4.822 0.004 1.00 96.12 97 TYR A C 1
ATOM 749 O O . TYR A 1 97 ? 8.880 -4.283 1.074 1.00 96.12 97 TYR A O 1
ATOM 757 N N . VAL A 1 98 ? 8.735 -6.053 -0.302 1.00 95.88 98 VAL A N 1
ATOM 758 C CA . VAL A 1 98 ? 7.921 -6.875 0.607 1.00 95.88 98 VAL A CA 1
ATOM 759 C C . VAL A 1 98 ? 8.637 -7.111 1.935 1.00 95.88 98 VAL A C 1
ATOM 761 O O . VAL A 1 98 ? 8.049 -6.919 2.997 1.00 95.88 98 VAL A O 1
ATOM 764 N N . LYS A 1 99 ? 9.926 -7.470 1.896 1.00 96.69 99 LYS A N 1
ATOM 765 C CA . LYS A 1 99 ? 10.728 -7.651 3.113 1.00 96.69 99 LYS A CA 1
ATOM 766 C C . LYS A 1 99 ? 10.850 -6.354 3.917 1.00 96.69 99 LYS A C 1
ATOM 768 O O . LYS A 1 99 ? 10.828 -6.401 5.139 1.00 96.69 99 LYS A O 1
ATOM 773 N N . ALA A 1 100 ? 10.986 -5.213 3.251 1.00 96.81 100 ALA A N 1
ATOM 774 C CA . ALA A 1 100 ? 11.105 -3.914 3.902 1.00 96.81 100 ALA A CA 1
ATOM 775 C C . ALA A 1 100 ? 9.783 -3.412 4.505 1.00 96.81 100 ALA A C 1
ATOM 777 O O . ALA A 1 100 ? 9.835 -2.535 5.362 1.00 96.81 100 ALA A O 1
ATOM 778 N N . ALA A 1 101 ? 8.638 -3.952 4.079 1.00 96.12 101 ALA A N 1
ATOM 779 C CA . ALA A 1 101 ? 7.298 -3.605 4.554 1.00 96.12 101 ALA A CA 1
ATOM 780 C C . ALA A 1 101 ? 6.671 -4.680 5.467 1.00 96.12 101 ALA A C 1
ATOM 782 O O . ALA A 1 101 ? 5.482 -4.609 5.774 1.00 96.12 101 ALA A O 1
ATOM 783 N N . CYS A 1 102 ? 7.440 -5.691 5.890 1.00 93.69 102 CYS A N 1
ATOM 784 C CA . CYS A 1 102 ? 6.921 -6.845 6.633 1.00 93.69 102 CYS A CA 1
ATOM 785 C C . CYS A 1 102 ? 6.417 -6.514 8.048 1.00 93.69 102 CYS A C 1
ATOM 787 O O . CYS A 1 102 ? 5.748 -7.338 8.666 1.00 93.69 102 CYS A O 1
ATOM 789 N N . ASP A 1 103 ? 6.731 -5.322 8.558 1.00 94.19 103 ASP A N 1
ATOM 790 C CA . ASP A 1 103 ? 6.246 -4.801 9.835 1.00 94.19 103 ASP A CA 1
ATOM 791 C C . ASP A 1 103 ? 4.813 -4.243 9.768 1.00 94.19 103 ASP A C 1
ATOM 793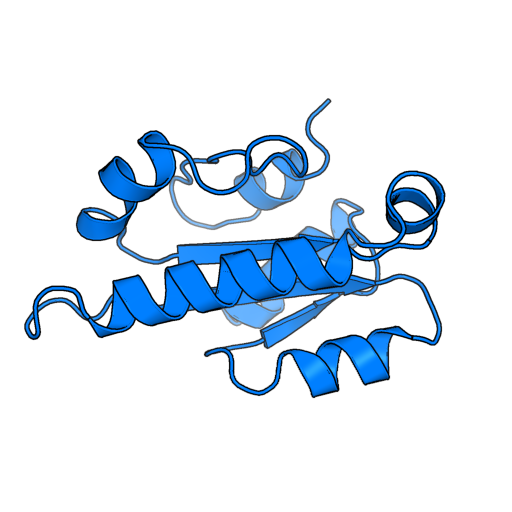 O O . ASP A 1 103 ? 4.215 -3.964 10.811 1.00 94.19 103 ASP A O 1
ATOM 797 N N . LEU A 1 104 ? 4.252 -4.073 8.565 1.00 94.81 104 LEU A N 1
ATOM 798 C CA . LEU A 1 104 ? 2.903 -3.544 8.370 1.00 94.81 104 LEU A CA 1
ATOM 799 C C . LEU A 1 104 ? 1.830 -4.641 8.513 1.00 94.81 104 LEU A C 1
ATOM 801 O O . LEU A 1 104 ? 2.041 -5.780 8.089 1.00 94.81 104 LEU A O 1
ATOM 805 N N . PRO A 1 105 ? 0.655 -4.312 9.085 1.00 84.50 105 PRO A N 1
ATOM 806 C CA . PRO A 1 105 ? -0.443 -5.261 9.222 1.00 84.50 105 PRO A CA 1
ATOM 807 C C . PRO A 1 105 ? -1.059 -5.535 7.839 1.00 84.50 105 PRO A C 1
ATOM 809 O O . PRO A 1 105 ? -1.469 -4.609 7.151 1.00 84.50 105 PRO A O 1
ATOM 812 N N . ALA A 1 106 ? -1.091 -6.806 7.429 1.00 91.94 106 ALA A N 1
ATOM 813 C CA . ALA A 1 106 ? -1.667 -7.295 6.168 1.00 91.94 106 ALA A CA 1
ATOM 814 C C . ALA A 1 106 ? -1.105 -6.643 4.883 1.00 91.94 106 ALA A C 1
ATOM 816 O O . ALA A 1 106 ? -1.653 -5.686 4.339 1.00 91.94 106 ALA A O 1
ATOM 817 N N . LEU A 1 107 ? -0.031 -7.230 4.351 1.00 95.69 107 LEU A N 1
ATOM 818 C CA . LEU A 1 107 ? 0.599 -6.818 3.097 1.00 95.69 107 LEU A CA 1
ATOM 819 C C . LEU A 1 107 ? 0.135 -7.695 1.922 1.00 95.69 107 LEU A C 1
ATOM 821 O O . LEU A 1 107 ? 0.335 -8.910 1.937 1.00 95.69 107 LEU A O 1
ATOM 825 N N . VAL A 1 108 ? -0.417 -7.076 0.879 1.00 95.94 108 VAL A N 1
ATOM 826 C CA . VAL A 1 108 ? -0.771 -7.720 -0.395 1.00 95.94 108 VAL A CA 1
ATOM 827 C C . VAL A 1 108 ? 0.193 -7.229 -1.468 1.00 95.94 108 VAL A C 1
ATOM 829 O O . VAL A 1 108 ? 0.182 -6.055 -1.836 1.00 95.94 108 VAL A O 1
ATOM 832 N N . ALA A 1 109 ? 1.050 -8.125 -1.957 1.00 95.81 109 ALA A N 1
ATOM 833 C CA . ALA A 1 109 ? 1.966 -7.828 -3.053 1.00 95.81 109 ALA A CA 1
ATOM 834 C C . ALA A 1 109 ? 1.253 -7.978 -4.403 1.00 95.81 109 ALA A C 1
ATOM 836 O O . ALA A 1 109 ? 0.568 -8.972 -4.647 1.00 95.81 109 ALA A O 1
ATOM 837 N N . ILE A 1 110 ? 1.436 -6.996 -5.279 1.00 96.12 110 ILE A N 1
ATOM 838 C CA . ILE A 1 110 ? 0.782 -6.889 -6.580 1.00 96.12 110 ILE A CA 1
ATOM 839 C C . ILE A 1 110 ? 1.866 -6.594 -7.615 1.00 96.12 110 ILE A C 1
ATOM 841 O O . ILE A 1 110 ? 2.751 -5.770 -7.394 1.00 96.12 110 ILE A O 1
ATOM 845 N N . ASN A 1 111 ? 1.810 -7.281 -8.748 1.00 93.50 111 ASN A N 1
ATOM 846 C CA . ASN A 1 111 ? 2.827 -7.182 -9.790 1.00 93.50 111 ASN A CA 1
ATOM 847 C C . ASN A 1 111 ? 2.656 -5.972 -10.726 1.00 93.50 111 ASN A C 1
ATOM 849 O O . ASN A 1 111 ? 3.542 -5.717 -11.532 1.00 93.50 111 ASN A O 1
ATOM 853 N N . ASP A 1 112 ? 1.527 -5.260 -10.659 1.00 92.00 112 ASP A N 1
ATOM 854 C CA . ASP A 1 112 ? 1.196 -4.115 -11.515 1.00 92.00 112 ASP A CA 1
ATOM 855 C C . ASP A 1 112 ? -0.035 -3.353 -10.965 1.00 92.00 112 ASP A C 1
ATOM 857 O O . ASP A 1 112 ? -0.745 -3.846 -10.088 1.00 92.00 112 ASP A O 1
ATOM 861 N N . TYR A 1 113 ? -0.310 -2.150 -11.472 1.00 93.06 113 TYR A N 1
ATOM 862 C CA . TYR A 1 113 ? -1.492 -1.335 -11.157 1.00 93.06 113 TYR A CA 1
ATOM 863 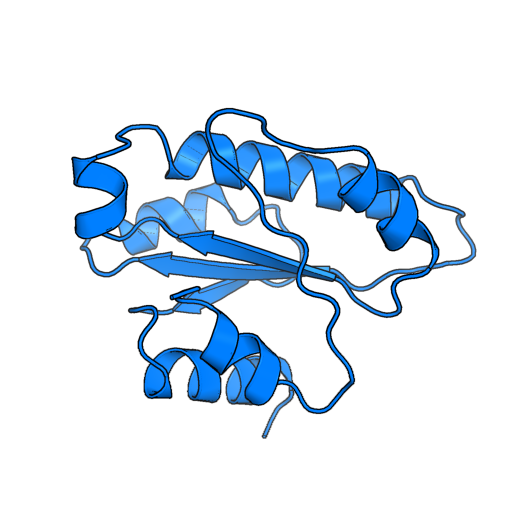C C . TYR A 1 113 ? -2.560 -1.357 -12.268 1.00 93.06 113 TYR A C 1
ATOM 865 O O . TYR A 1 113 ? -3.450 -0.504 -12.296 1.00 93.06 113 TYR A O 1
ATOM 873 N N . THR A 1 114 ? -2.518 -2.319 -13.195 1.00 94.69 114 THR A N 1
ATOM 874 C CA . THR A 1 114 ? -3.626 -2.539 -14.137 1.00 94.69 114 THR A CA 1
ATOM 875 C C . THR A 1 114 ? -4.922 -2.901 -13.415 1.00 94.69 114 THR A C 1
ATOM 877 O O . THR A 1 114 ? -4.929 -3.499 -12.339 1.00 94.69 114 THR A O 1
ATOM 880 N N . ALA A 1 115 ? -6.059 -2.591 -14.046 1.00 94.88 115 ALA A N 1
ATOM 881 C CA . ALA A 1 115 ? -7.375 -2.883 -13.482 1.00 94.88 115 ALA A CA 1
ATOM 882 C C . ALA A 1 115 ? -7.544 -4.368 -13.108 1.00 94.88 115 ALA A C 1
ATOM 884 O O . ALA A 1 115 ? -8.113 -4.666 -12.064 1.00 94.88 115 ALA A O 1
ATOM 885 N N . ALA A 1 116 ? -7.033 -5.298 -13.921 1.00 95.81 116 ALA A N 1
ATOM 886 C CA . ALA A 1 116 ? -7.099 -6.729 -13.624 1.00 95.81 116 ALA A CA 1
ATOM 887 C C . ALA A 1 116 ? -6.292 -7.100 -12.367 1.00 95.81 116 ALA A C 1
ATOM 889 O O . ALA A 1 116 ? -6.808 -7.795 -11.495 1.00 95.81 116 ALA A O 1
ATOM 890 N N . ALA A 1 117 ? -5.063 -6.590 -12.237 1.00 95.94 117 ALA A N 1
ATOM 891 C CA . ALA A 1 117 ? -4.214 -6.849 -11.076 1.00 95.94 117 ALA A CA 1
ATOM 892 C C . ALA A 1 117 ? -4.833 -6.292 -9.782 1.00 95.94 117 ALA A C 1
ATOM 894 O O . ALA A 1 117 ? -4.888 -6.991 -8.770 1.00 95.94 117 ALA A O 1
ATOM 895 N N . LEU A 1 118 ? -5.380 -5.072 -9.836 1.00 96.00 118 LEU A N 1
ATOM 896 C CA . LEU A 1 118 ? -6.057 -4.439 -8.700 1.00 96.00 118 LEU A CA 1
ATOM 897 C C . LEU A 1 118 ? -7.334 -5.189 -8.287 1.00 96.00 118 LEU A C 1
ATOM 899 O O . LEU A 1 118 ? -7.554 -5.392 -7.096 1.00 96.00 118 LEU A O 1
ATOM 903 N N . ASN A 1 119 ? -8.147 -5.648 -9.246 1.00 95.12 119 ASN A N 1
ATOM 904 C CA . ASN A 1 119 ? -9.324 -6.477 -8.953 1.00 95.12 119 ASN A CA 1
ATOM 905 C C . ASN A 1 119 ? -8.930 -7.800 -8.279 1.00 95.12 119 ASN A C 1
ATOM 907 O O . ASN A 1 119 ? -9.519 -8.171 -7.267 1.00 95.12 119 ASN A O 1
ATOM 911 N N . ASN A 1 120 ? -7.899 -8.479 -8.789 1.00 95.50 120 ASN A N 1
ATOM 912 C CA . ASN A 1 120 ? -7.410 -9.724 -8.195 1.00 95.50 120 ASN A CA 1
ATOM 913 C C . ASN A 1 120 ? -6.889 -9.508 -6.766 1.00 95.50 120 ASN A C 1
ATOM 915 O O . ASN A 1 120 ? -7.162 -10.318 -5.885 1.00 95.50 120 ASN A O 1
ATOM 919 N N . ALA A 1 121 ? -6.179 -8.404 -6.514 1.00 95.69 121 ALA A N 1
ATOM 920 C CA . ALA A 1 121 ? -5.695 -8.061 -5.178 1.00 95.69 121 ALA A CA 1
ATOM 921 C C . ALA A 1 121 ? -6.842 -7.828 -4.182 1.00 95.69 121 ALA A C 1
ATOM 923 O O . ALA A 1 121 ? -6.761 -8.263 -3.032 1.00 95.69 121 ALA A O 1
ATOM 924 N N . VAL A 1 122 ? -7.932 -7.191 -4.624 1.00 94.50 122 VAL A N 1
ATOM 925 C CA . VAL A 1 122 ? -9.160 -7.084 -3.824 1.00 94.50 122 VAL A CA 1
ATOM 926 C C . VAL A 1 122 ? -9.762 -8.468 -3.573 1.00 94.50 122 VAL A C 1
ATOM 928 O O . VAL A 1 122 ? -10.114 -8.759 -2.434 1.00 94.50 122 VAL A O 1
ATOM 931 N N . GLY A 1 123 ? -9.812 -9.343 -4.581 1.00 93.94 123 GLY A N 1
ATOM 932 C CA . GLY A 1 123 ? -10.263 -10.728 -4.407 1.00 93.94 123 GLY A CA 1
ATOM 933 C C . GLY A 1 123 ? -9.482 -11.471 -3.320 1.00 93.94 123 GLY A C 1
ATOM 934 O O . GLY A 1 123 ? -10.078 -12.032 -2.406 1.00 93.94 123 GLY A O 1
ATOM 935 N N . VAL A 1 124 ? -8.150 -11.359 -3.328 1.00 93.50 124 VAL A N 1
ATOM 936 C CA . VAL A 1 124 ? -7.278 -11.938 -2.289 1.00 93.50 124 VAL A CA 1
ATOM 937 C C . VAL A 1 124 ? -7.557 -11.344 -0.905 1.00 93.50 124 VAL A C 1
ATOM 939 O O . VAL A 1 124 ? -7.643 -12.091 0.067 1.00 93.50 124 VAL A O 1
ATOM 942 N N . LEU A 1 125 ? -7.705 -10.019 -0.797 1.00 91.88 125 LEU A N 1
ATOM 943 C CA . LEU A 1 125 ? -7.925 -9.350 0.490 1.00 91.88 125 LEU A CA 1
ATOM 944 C C . LEU A 1 125 ? -9.282 -9.716 1.119 1.00 91.88 125 LEU A C 1
ATOM 946 O O . LEU A 1 125 ? -9.383 -9.808 2.341 1.00 91.88 125 LEU A O 1
ATOM 950 N N . PHE A 1 126 ? -10.316 -9.907 0.296 1.00 89.50 126 PHE A N 1
ATOM 951 C CA . PHE A 1 126 ? -11.688 -10.158 0.752 1.00 89.50 126 PHE A CA 1
ATOM 952 C C . PHE A 1 126 ? -12.132 -11.627 0.643 1.00 89.50 126 PHE A C 1
ATOM 954 O O . PHE A 1 126 ? -13.227 -11.949 1.100 1.00 89.50 126 PHE A O 1
ATOM 961 N N . GLY A 1 127 ? -11.299 -12.512 0.084 1.00 87.12 127 GLY A N 1
ATOM 962 C CA . GLY A 1 127 ? -11.611 -13.932 -0.106 1.00 87.12 127 GLY A CA 1
ATOM 963 C C . GLY A 1 127 ? -12.708 -14.189 -1.145 1.00 87.12 127 GLY A C 1
ATOM 964 O O . GLY A 1 127 ? -13.554 -15.054 -0.919 1.00 87.12 127 GLY A O 1
ATOM 965 N N . LEU A 1 128 ? -12.718 -13.403 -2.228 1.00 76.44 128 LEU A N 1
ATOM 966 C CA . LEU A 1 128 ? -13.690 -13.479 -3.331 1.00 76.44 128 LEU A CA 1
ATOM 967 C C . LEU A 1 128 ? -13.182 -14.319 -4.506 1.00 76.44 128 LEU A C 1
ATOM 969 O O . LEU A 1 128 ? -11.950 -14.337 -4.732 1.00 76.44 128 LEU A O 1
#